Protein AF-A0A1C6API5-F1 (afdb_monomer_lite)

Radius of gyration: 13.97 Å; chains: 1; bounding box: 44×24×22 Å

Structure (mmCIF, N/CA/C/O backbone):
data_AF-A0A1C6API5-F1
#
_entry.id   AF-A0A1C6API5-F1
#
loop_
_atom_site.group_PDB
_atom_site.id
_atom_site.type_symbol
_atom_site.label_atom_id
_atom_site.label_alt_id
_atom_site.label_comp_id
_atom_site.label_asym_id
_atom_site.label_entity_id
_atom_site.label_seq_id
_atom_site.pdbx_PDB_ins_code
_atom_site.Cartn_x
_atom_site.Cartn_y
_atom_site.Cartn_z
_atom_site.occupancy
_atom_site.B_iso_or_equiv
_atom_site.auth_seq_id
_atom_site.auth_comp_id
_atom_site.auth_asym_id
_atom_site.auth_atom_id
_atom_site.pdbx_PDB_model_num
ATOM 1 N N . MET A 1 1 ? -2.762 -8.545 -5.760 1.00 85.31 1 MET A N 1
ATOM 2 C CA . MET A 1 1 ? -2.839 -7.272 -6.521 1.00 85.31 1 MET A CA 1
ATOM 3 C C . MET A 1 1 ? -2.242 -6.169 -5.654 1.00 85.31 1 MET A C 1
ATOM 5 O O . MET A 1 1 ? -2.312 -6.295 -4.440 1.00 85.31 1 MET A O 1
ATOM 9 N N . ILE A 1 2 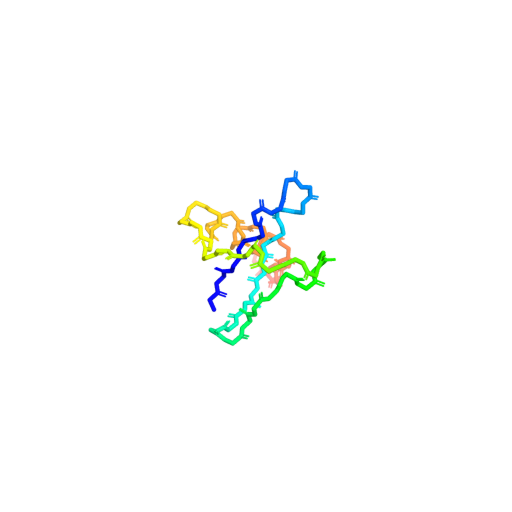? -1.601 -5.144 -6.225 1.00 88.56 2 ILE A N 1
ATOM 10 C CA . ILE A 1 2 ? -1.053 -4.038 -5.415 1.00 88.56 2 ILE A CA 1
ATOM 11 C C . ILE A 1 2 ? -2.162 -3.014 -5.183 1.00 88.56 2 ILE A C 1
ATOM 13 O O . ILE A 1 2 ? -2.818 -2.589 -6.141 1.00 88.56 2 ILE A O 1
ATOM 17 N N . TYR A 1 3 ? -2.353 -2.634 -3.927 1.00 90.12 3 TYR A N 1
ATOM 18 C CA . TYR A 1 3 ? -3.299 -1.617 -3.496 1.00 90.12 3 TYR A CA 1
ATOM 19 C C . TYR A 1 3 ? -2.559 -0.417 -2.916 1.00 90.12 3 TYR A C 1
ATOM 21 O O . TYR A 1 3 ? -1.471 -0.553 -2.364 1.00 90.12 3 TYR A O 1
ATOM 29 N N . ALA A 1 4 ? -3.167 0.752 -3.073 1.00 90.12 4 ALA A N 1
ATOM 30 C CA . ALA A 1 4 ? -2.716 2.024 -2.544 1.00 90.12 4 ALA A CA 1
ATOM 31 C C . ALA A 1 4 ? -3.790 2.576 -1.605 1.00 90.12 4 ALA A C 1
ATOM 33 O O . ALA A 1 4 ? -4.977 2.617 -1.958 1.00 90.12 4 ALA A O 1
ATOM 34 N N . CYS A 1 5 ? -3.388 3.022 -0.421 1.00 90.94 5 CYS A N 1
ATOM 35 C CA . CYS A 1 5 ? -4.283 3.746 0.468 1.00 90.94 5 CYS A CA 1
ATOM 36 C C . CYS A 1 5 ? -4.484 5.184 -0.033 1.00 90.94 5 CYS A C 1
ATOM 38 O O . CYS A 1 5 ? -3.518 5.919 -0.195 1.00 90.94 5 CYS A O 1
ATOM 40 N N . GLN A 1 6 ? -5.733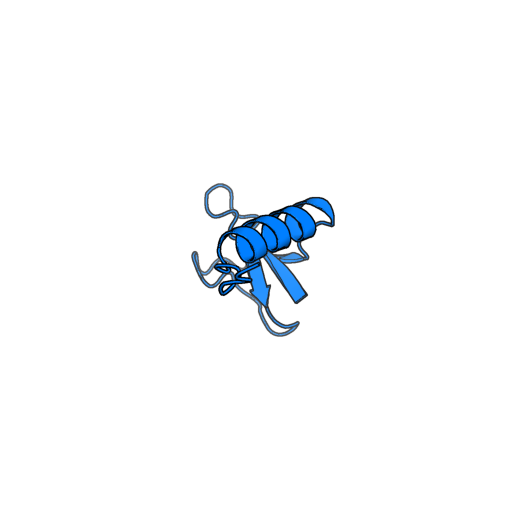 5.614 -0.237 1.00 88.12 6 GLN A N 1
ATOM 41 C CA . GLN A 1 6 ? -6.061 7.000 -0.625 1.00 88.12 6 GLN A CA 1
ATOM 42 C C . GLN A 1 6 ? -6.184 7.959 0.563 1.00 88.12 6 GLN A C 1
ATOM 44 O O . GLN A 1 6 ? -6.519 9.131 0.400 1.00 88.12 6 GLN A O 1
ATOM 49 N N . THR A 1 7 ? -5.945 7.479 1.779 1.00 89.25 7 THR A N 1
ATOM 50 C CA . THR A 1 7 ? -5.989 8.339 2.959 1.00 89.25 7 THR A CA 1
ATOM 51 C C . THR A 1 7 ? -4.880 9.381 2.868 1.00 89.25 7 THR A C 1
ATOM 53 O O . THR A 1 7 ? -3.718 9.002 2.759 1.00 89.25 7 THR A O 1
ATOM 56 N N . LYS A 1 8 ? -5.246 10.661 3.020 1.00 82.94 8 LYS A N 1
ATOM 57 C CA . LYS A 1 8 ? -4.414 11.879 2.893 1.00 82.94 8 LYS A CA 1
ATOM 58 C C . LYS A 1 8 ? -3.061 11.875 3.637 1.00 82.94 8 LYS A C 1
ATOM 60 O O . LYS A 1 8 ? -2.228 12.727 3.368 1.00 82.94 8 LYS A O 1
ATOM 65 N N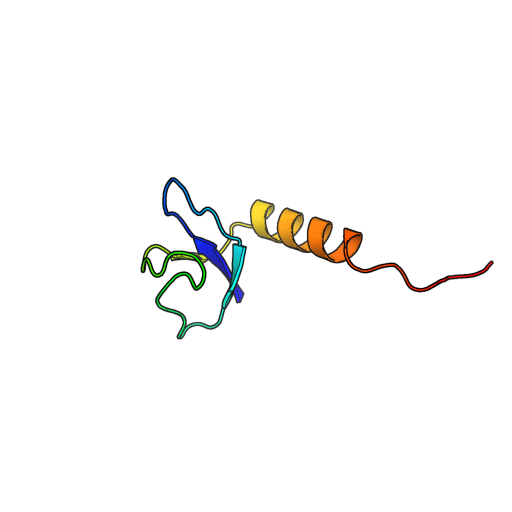 . TYR A 1 9 ? -2.849 10.938 4.562 1.00 84.75 9 TYR A N 1
ATOM 66 C CA . TYR A 1 9 ? -1.635 10.813 5.380 1.00 84.75 9 TYR A CA 1
ATOM 67 C C . TYR A 1 9 ? -1.032 9.401 5.415 1.00 84.75 9 TYR A C 1
ATOM 69 O O . TYR A 1 9 ? -0.081 9.180 6.149 1.00 84.75 9 TYR A O 1
ATOM 77 N N . CYS A 1 10 ? -1.582 8.434 4.675 1.00 86.25 10 CYS A N 1
ATOM 78 C CA . CYS A 1 10 ? -1.075 7.059 4.683 1.00 86.25 10 CYS A CA 1
ATOM 79 C C . CYS A 1 10 ? -0.351 6.748 3.374 1.00 86.25 10 CYS A C 1
ATOM 81 O O . CYS A 1 10 ? 0.810 6.365 3.409 1.00 86.25 10 CYS A O 1
ATOM 83 N N . HIS A 1 11 ? -1.019 6.923 2.220 1.00 83.19 11 HIS A N 1
ATOM 84 C CA . HIS A 1 11 ? -0.452 6.659 0.881 1.00 83.19 11 HIS A CA 1
ATOM 85 C C . HIS A 1 11 ? 0.299 5.312 0.760 1.00 83.19 11 HIS A C 1
ATOM 87 O O . HIS A 1 11 ? 1.114 5.113 -0.137 1.00 83.19 11 HIS A O 1
ATOM 93 N N . TYR A 1 12 ? 0.001 4.367 1.655 1.00 87.44 12 TYR A N 1
ATOM 94 C CA . TYR A 1 12 ? 0.739 3.125 1.791 1.00 87.44 12 TYR A CA 1
ATOM 95 C C . TYR A 1 12 ? 0.400 2.178 0.641 1.00 87.44 12 TYR A C 1
ATOM 97 O O . TYR A 1 12 ? -0.778 1.942 0.341 1.00 87.44 12 TYR A O 1
ATOM 105 N N . LEU A 1 13 ? 1.443 1.652 -0.002 1.00 88.19 13 LEU A N 1
ATOM 106 C CA . LEU A 1 13 ? 1.357 0.682 -1.087 1.00 88.19 13 LEU A CA 1
ATOM 107 C C . LEU A 1 13 ? 1.640 -0.712 -0.535 1.00 88.19 13 LEU A C 1
ATOM 109 O O . LEU A 1 13 ? 2.675 -0.937 0.087 1.00 88.19 13 LEU A O 1
ATOM 113 N N . PHE A 1 14 ? 0.740 -1.658 -0.781 1.00 87.44 14 PHE A N 1
ATOM 114 C CA . PHE A 1 14 ? 0.861 -3.006 -0.232 1.00 87.44 14 PHE A CA 1
ATOM 115 C C . PHE A 1 14 ? 0.262 -4.072 -1.148 1.00 87.44 14 PHE A C 1
ATOM 117 O O . PHE A 1 14 ? -0.553 -3.795 -2.033 1.00 87.44 14 PHE A O 1
ATOM 124 N N . TYR A 1 15 ? 0.669 -5.323 -0.932 1.00 88.75 15 TYR A N 1
ATOM 125 C CA . TYR A 1 15 ? 0.048 -6.466 -1.593 1.00 88.75 15 TYR A CA 1
ATOM 126 C C . TYR A 1 15 ? -1.219 -6.863 -0.857 1.00 88.75 15 TYR A C 1
ATOM 128 O O . TYR A 1 15 ? -1.166 -7.272 0.296 1.00 88.75 15 TYR A O 1
ATOM 136 N N . GLY A 1 16 ? -2.343 -6.790 -1.556 1.00 86.19 16 GLY A N 1
ATOM 137 C CA . GLY A 1 16 ? -3.626 -7.248 -1.049 1.00 86.19 16 GLY A CA 1
ATOM 138 C C . GLY A 1 16 ? -4.285 -8.251 -1.984 1.00 86.19 16 GLY A C 1
ATOM 139 O O . GLY A 1 16 ? -3.901 -8.440 -3.150 1.00 86.19 16 GLY A O 1
ATOM 140 N N . SER A 1 17 ? -5.337 -8.862 -1.462 1.00 83.50 17 SER A N 1
ATOM 141 C CA . SER A 1 17 ? -6.270 -9.690 -2.223 1.00 83.50 17 SER A CA 1
ATOM 142 C C . SER A 1 17 ? -7.588 -8.946 -2.420 1.00 83.50 17 SER A C 1
ATOM 144 O O . SER A 1 17 ? -7.814 -7.898 -1.832 1.00 83.50 17 SER A O 1
ATOM 146 N N . GLN A 1 18 ? -8.488 -9.481 -3.242 1.00 75.25 18 GLN A N 1
ATOM 147 C CA . GLN A 1 18 ? -9.812 -8.885 -3.477 1.00 75.25 18 GLN A CA 1
ATOM 148 C C . GLN A 1 18 ? -10.705 -8.850 -2.217 1.00 75.25 18 GLN A C 1
ATOM 150 O O . GLN A 1 18 ? -11.714 -8.157 -2.191 1.00 75.25 18 GLN A O 1
ATOM 155 N N . ARG A 1 19 ? -10.324 -9.603 -1.175 1.00 78.56 19 ARG A N 1
ATOM 156 C CA . ARG A 1 19 ? -10.956 -9.609 0.154 1.00 78.56 19 ARG A CA 1
ATOM 157 C C . ARG A 1 19 ? -10.419 -8.518 1.077 1.00 78.56 19 ARG A C 1
ATOM 159 O O . ARG A 1 19 ? -11.000 -8.303 2.137 1.00 78.56 19 ARG A O 1
ATOM 166 N N . GLU A 1 20 ? -9.322 -7.860 0.706 1.00 77.75 20 GLU A N 1
ATOM 167 C CA . GLU A 1 20 ? -8.797 -6.773 1.514 1.00 77.75 20 GLU A CA 1
ATOM 168 C C . GLU A 1 20 ? -9.758 -5.592 1.414 1.00 77.75 20 GLU A C 1
ATOM 170 O O . GLU A 1 20 ? -9.997 -5.073 0.325 1.00 77.75 20 GLU A O 1
ATOM 175 N N . ALA A 1 21 ? -10.338 -5.201 2.546 1.00 79.94 21 ALA A N 1
ATOM 176 C CA . ALA A 1 21 ? -11.317 -4.120 2.621 1.00 79.94 21 ALA A CA 1
ATOM 177 C C . ALA A 1 21 ? -10.760 -2.866 3.307 1.00 79.94 21 ALA A C 1
ATOM 179 O O . ALA A 1 21 ? -11.428 -1.833 3.323 1.00 79.94 21 ALA A O 1
ATOM 180 N N . ALA A 1 22 ? -9.569 -2.950 3.902 1.00 86.81 22 ALA A N 1
ATOM 181 C CA . ALA A 1 22 ? -8.961 -1.882 4.678 1.00 86.81 22 ALA A CA 1
ATOM 182 C C . ALA A 1 22 ? -7.449 -1.821 4.462 1.00 86.81 22 ALA A C 1
ATOM 184 O O . ALA A 1 22 ? -6.813 -2.801 4.093 1.00 86.81 22 ALA A O 1
ATOM 185 N N . CYS A 1 23 ? -6.881 -0.639 4.678 1.00 89.25 23 CYS A N 1
ATOM 186 C CA . CYS A 1 23 ? -5.441 -0.463 4.704 1.00 89.25 23 CYS A CA 1
ATOM 187 C C . CYS A 1 23 ? -4.877 -1.093 5.989 1.00 89.25 23 CYS A C 1
ATOM 189 O O . CYS A 1 23 ? -5.360 -0.735 7.066 1.00 89.25 23 CYS A O 1
ATOM 191 N N . PRO A 1 24 ? -3.855 -1.960 5.910 1.00 85.25 24 PRO A N 1
ATOM 192 C CA . PRO A 1 24 ? -3.251 -2.585 7.088 1.00 85.25 24 PRO A CA 1
ATOM 193 C C . PRO A 1 24 ? -2.505 -1.586 7.984 1.00 85.25 24 PRO A C 1
ATOM 195 O O . PRO A 1 24 ? -2.314 -1.853 9.162 1.00 85.25 24 PRO A O 1
ATOM 198 N N . ASP A 1 25 ? -2.113 -0.434 7.437 1.00 85.75 25 ASP A N 1
ATOM 199 C CA . ASP A 1 25 ? -1.308 0.564 8.142 1.00 85.75 25 ASP A CA 1
ATOM 200 C C . ASP A 1 25 ? -2.173 1.556 8.946 1.00 85.75 25 ASP A C 1
ATOM 202 O O . ASP A 1 25 ? -1.929 1.812 10.119 1.00 85.75 25 ASP A O 1
ATOM 206 N N . CYS A 1 26 ? -3.263 2.060 8.351 1.00 89.00 26 CYS A N 1
ATOM 207 C CA . CYS A 1 26 ? -4.144 3.049 8.994 1.00 89.00 26 CYS A CA 1
ATOM 208 C C . CYS A 1 26 ? -5.557 2.541 9.332 1.00 89.00 26 CYS A C 1
ATOM 210 O O . CYS A 1 26 ? -6.379 3.302 9.846 1.00 89.00 26 CYS A O 1
ATOM 212 N N . GLY A 1 27 ? -5.897 1.301 8.968 1.00 86.44 27 GLY A N 1
ATOM 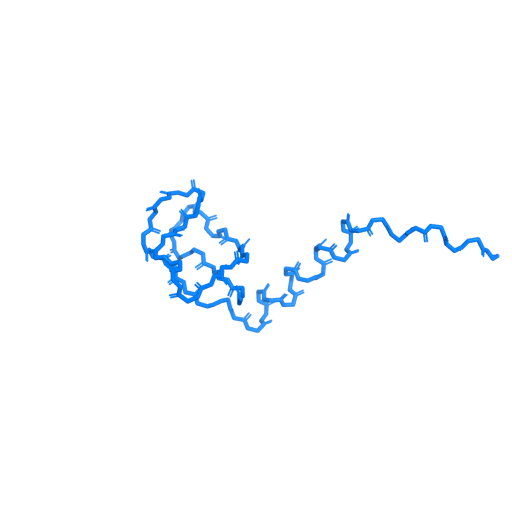213 C CA . GLY A 1 27 ? -7.213 0.691 9.199 1.00 86.44 27 GLY A CA 1
ATOM 214 C C . GLY A 1 27 ? -8.368 1.285 8.380 1.00 86.44 27 GLY A C 1
ATOM 215 O O . GLY A 1 27 ? -9.507 0.829 8.484 1.00 86.44 27 GLY A O 1
ATOM 216 N N . LYS A 1 28 ? -8.125 2.310 7.550 1.00 88.19 28 LYS A N 1
ATOM 217 C CA . LYS A 1 28 ? -9.180 2.937 6.743 1.00 88.19 28 LYS A CA 1
ATOM 218 C C . LYS A 1 28 ? -9.529 2.089 5.525 1.00 88.19 28 LYS A C 1
ATOM 220 O O . LYS A 1 28 ? -8.656 1.566 4.841 1.00 88.19 28 LYS A O 1
ATOM 225 N N . LYS A 1 29 ? -10.820 2.056 5.187 1.00 87.75 29 LYS A N 1
ATOM 226 C CA . LYS A 1 29 ? -11.368 1.321 4.030 1.00 87.75 29 LYS A CA 1
ATOM 227 C C . LYS A 1 29 ? -11.155 2.006 2.676 1.00 87.75 29 LYS A C 1
ATOM 229 O O . LYS A 1 29 ? -11.583 1.505 1.644 1.00 87.75 29 LYS A O 1
ATOM 234 N N . GLN A 1 30 ? -10.492 3.162 2.669 1.00 87.19 30 GLN A N 1
ATOM 235 C CA . GLN A 1 30 ? -10.177 3.910 1.454 1.00 87.19 30 GLN A CA 1
ATOM 236 C C . GLN A 1 30 ? -8.910 3.348 0.804 1.00 87.19 30 GLN A C 1
ATOM 238 O O . GLN A 1 30 ? -7.830 3.938 0.874 1.00 87.19 30 GLN A O 1
ATOM 243 N N . ILE A 1 31 ? -9.050 2.176 0.195 1.00 90.06 31 ILE A N 1
ATOM 244 C CA . ILE A 1 31 ? -8.011 1.536 -0.606 1.00 90.06 31 ILE A CA 1
ATOM 245 C C . ILE A 1 31 ? -8.466 1.466 -2.058 1.00 90.06 31 ILE A C 1
ATOM 247 O O . ILE A 1 31 ? -9.641 1.261 -2.354 1.00 90.06 31 ILE A O 1
ATOM 251 N N . ARG A 1 32 ? -7.529 1.660 -2.981 1.00 90.19 32 ARG A N 1
ATOM 252 C CA . ARG A 1 32 ? -7.759 1.486 -4.416 1.00 90.19 32 ARG A CA 1
ATOM 253 C C . ARG A 1 32 ? -6.675 0.603 -5.009 1.00 90.19 32 ARG A C 1
ATOM 255 O O . ARG A 1 32 ? -5.584 0.533 -4.446 1.00 90.19 32 ARG A O 1
ATOM 262 N N . PRO A 1 33 ? -6.912 -0.038 -6.157 1.00 89.88 33 PRO A N 1
ATOM 263 C CA . PRO A 1 33 ? -5.820 -0.629 -6.912 1.00 89.88 33 PRO A CA 1
ATOM 264 C C . PRO A 1 33 ? -4.758 0.435 -7.231 1.00 89.88 33 PRO A C 1
ATOM 266 O O . PRO A 1 33 ? -5.074 1.557 -7.641 1.00 89.88 33 PRO A O 1
ATOM 269 N N . ALA A 1 34 ? -3.489 0.077 -7.037 1.00 90.00 34 ALA A N 1
ATOM 270 C CA . ALA A 1 34 ? -2.372 0.946 -7.382 1.00 90.00 34 ALA A CA 1
ATOM 271 C C . ALA A 1 34 ? -2.378 1.226 -8.890 1.00 90.00 34 ALA A C 1
ATOM 273 O O . ALA A 1 34 ? -2.679 0.330 -9.696 1.00 90.00 34 ALA A O 1
ATOM 274 N N . THR A 1 35 ? -2.049 2.461 -9.263 1.00 90.19 35 THR A N 1
ATOM 275 C CA . THR A 1 35 ? -1.910 2.863 -10.667 1.00 90.19 35 THR A CA 1
ATOM 276 C C . THR A 1 35 ? -0.690 2.202 -11.300 1.00 90.19 35 THR A C 1
ATOM 278 O O . THR A 1 35 ? 0.158 1.628 -10.618 1.00 90.19 35 THR A O 1
ATOM 281 N N . ARG A 1 36 ? -0.574 2.275 -12.629 1.00 88.00 36 ARG A N 1
ATOM 282 C CA . ARG A 1 36 ? 0.571 1.698 -13.343 1.00 88.00 36 ARG A CA 1
ATOM 283 C C . ARG A 1 36 ? 1.903 2.306 -12.875 1.00 88.00 36 ARG A C 1
ATOM 285 O O . ARG A 1 36 ? 2.839 1.550 -12.659 1.00 88.00 36 ARG A O 1
ATOM 292 N N . GLY A 1 37 ? 1.944 3.622 -12.639 1.00 88.12 37 GLY A N 1
ATOM 293 C CA . GLY A 1 37 ? 3.126 4.318 -12.115 1.00 88.12 37 GLY A CA 1
ATOM 294 C C . GLY A 1 37 ? 3.496 3.878 -10.699 1.00 88.12 37 GLY A C 1
ATOM 295 O O . GLY A 1 37 ? 4.624 3.459 -10.469 1.00 88.12 37 GLY A O 1
ATOM 296 N N . GLU A 1 38 ? 2.530 3.853 -9.776 1.00 88.19 38 GLU A N 1
ATOM 297 C CA . GLU A 1 38 ? 2.769 3.394 -8.398 1.00 88.19 38 GLU A CA 1
ATOM 298 C C . GLU A 1 38 ? 3.206 1.931 -8.334 1.00 88.19 38 GLU A C 1
ATOM 300 O O . GLU A 1 38 ? 4.042 1.573 -7.513 1.00 88.19 38 GLU A O 1
ATOM 305 N N . ARG A 1 39 ? 2.669 1.068 -9.209 1.00 88.88 39 ARG A N 1
ATOM 306 C CA . ARG A 1 39 ? 3.141 -0.318 -9.315 1.00 88.88 39 ARG A CA 1
ATOM 307 C C . ARG A 1 39 ? 4.601 -0.350 -9.737 1.00 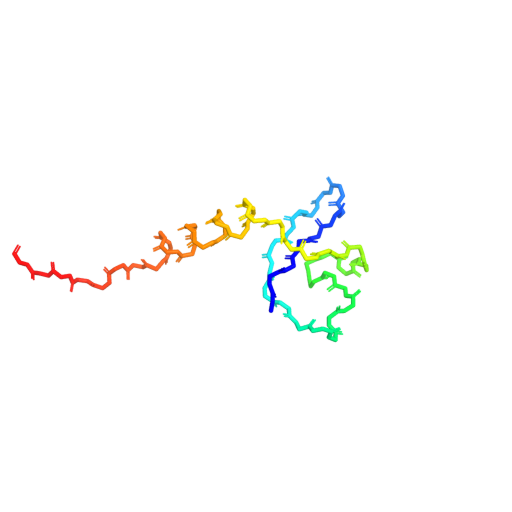88.88 39 ARG A C 1
ATOM 309 O O . ARG A 1 39 ? 5.377 -1.058 -9.110 1.00 88.88 39 ARG A O 1
ATOM 316 N N . THR A 1 40 ? 4.973 0.397 -10.775 1.00 88.50 40 THR A N 1
ATOM 317 C CA . THR A 1 40 ? 6.362 0.468 -11.240 1.00 88.50 40 THR A CA 1
ATOM 318 C C . THR A 1 40 ? 7.297 0.966 -10.141 1.00 88.50 40 THR A C 1
ATOM 320 O O . THR A 1 40 ? 8.318 0.328 -9.915 1.00 88.50 40 THR A O 1
ATOM 323 N N . GLU A 1 41 ? 6.934 2.033 -9.428 1.00 85.69 41 GLU A N 1
ATOM 324 C CA . GLU A 1 41 ? 7.713 2.565 -8.299 1.00 85.69 41 GLU A CA 1
ATOM 325 C C . GLU A 1 41 ? 7.856 1.526 -7.179 1.00 85.69 41 GLU A C 1
ATOM 327 O O . GLU A 1 41 ? 8.949 1.250 -6.697 1.00 85.69 41 GLU A O 1
ATOM 332 N N . PHE A 1 42 ? 6.751 0.872 -6.821 1.00 85.56 42 PHE A N 1
ATOM 333 C CA . PHE A 1 42 ? 6.724 -0.165 -5.800 1.00 85.56 42 PHE A CA 1
ATOM 334 C C . PHE A 1 42 ? 7.623 -1.356 -6.165 1.00 85.56 42 PHE A C 1
ATOM 336 O O . PHE A 1 42 ? 8.338 -1.887 -5.315 1.00 85.56 42 PHE A O 1
ATOM 343 N N . PHE A 1 43 ? 7.619 -1.775 -7.434 1.00 85.19 43 PHE A N 1
ATOM 344 C CA . PHE A 1 43 ? 8.531 -2.807 -7.923 1.00 85.19 43 PHE A CA 1
ATOM 345 C C . PHE A 1 43 ? 9.982 -2.330 -7.956 1.00 85.19 43 PHE A C 1
ATOM 347 O O . PHE A 1 43 ? 10.845 -3.103 -7.561 1.00 85.19 43 PHE A O 1
ATOM 354 N N . ARG A 1 44 ? 10.257 -1.086 -8.371 1.00 84.50 44 ARG A N 1
ATOM 355 C CA . ARG A 1 44 ? 11.613 -0.510 -8.363 1.00 84.50 44 ARG A CA 1
ATOM 356 C C . ARG A 1 44 ? 12.197 -0.480 -6.962 1.00 84.50 44 ARG A C 1
ATOM 358 O O . ARG A 1 44 ? 13.223 -1.110 -6.746 1.00 84.50 44 ARG A O 1
ATOM 365 N N . LEU A 1 45 ? 11.480 0.112 -6.007 1.00 80.00 45 LEU A N 1
ATOM 366 C CA . LEU A 1 45 ? 11.881 0.137 -4.603 1.00 80.00 45 LEU A CA 1
ATOM 367 C C . LEU A 1 45 ? 12.112 -1.287 -4.090 1.00 80.00 45 LEU A C 1
ATOM 369 O O . LEU A 1 45 ? 13.159 -1.580 -3.531 1.00 80.00 45 LEU A O 1
ATOM 373 N N . ARG A 1 46 ? 11.196 -2.228 -4.340 1.00 77.50 46 ARG A N 1
ATOM 374 C CA . ARG A 1 46 ? 11.377 -3.613 -3.878 1.00 77.50 46 ARG A CA 1
ATOM 375 C C . ARG A 1 46 ? 12.541 -4.340 -4.559 1.00 77.50 46 ARG A C 1
ATOM 377 O O . ARG A 1 46 ? 13.159 -5.185 -3.926 1.00 77.50 46 ARG A O 1
ATOM 384 N N . THR A 1 47 ? 12.829 -4.039 -5.821 1.00 72.69 47 THR A N 1
ATOM 385 C CA . THR A 1 47 ? 13.993 -4.558 -6.549 1.00 72.69 47 THR A CA 1
ATOM 386 C C . THR A 1 47 ? 15.294 -3.937 -6.047 1.00 72.69 47 THR A C 1
ATOM 388 O O . THR A 1 47 ? 16.279 -4.655 -5.955 1.00 72.69 47 THR A O 1
ATOM 391 N N . GLU A 1 48 ? 15.303 -2.657 -5.678 1.00 63.53 48 GLU A N 1
ATOM 392 C CA . GLU A 1 48 ? 16.462 -1.988 -5.071 1.00 63.53 48 GLU A CA 1
ATOM 393 C C . GLU A 1 48 ? 16.713 -2.464 -3.631 1.00 63.53 48 GLU A C 1
ATOM 395 O O . GLU A 1 48 ? 17.858 -2.600 -3.213 1.00 63.53 48 GLU A O 1
ATOM 400 N N . PHE A 1 49 ? 15.650 -2.790 -2.889 1.00 57.91 49 PHE A N 1
ATOM 401 C CA . PHE A 1 49 ? 15.727 -3.368 -1.543 1.00 57.91 49 PHE A CA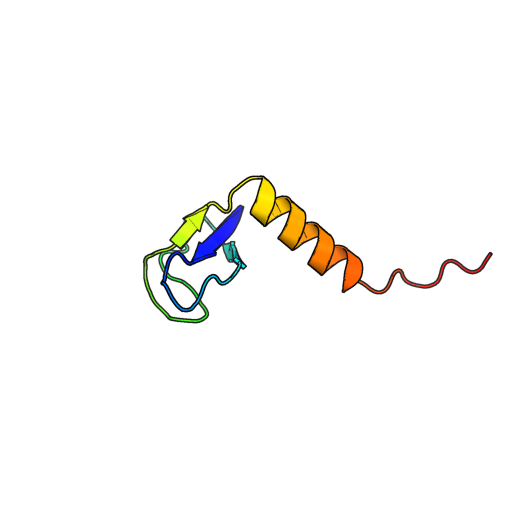 1
ATOM 402 C C . PHE A 1 49 ? 15.914 -4.892 -1.525 1.00 57.91 49 PHE A C 1
ATOM 404 O O . PHE A 1 49 ? 16.164 -5.463 -0.462 1.00 57.91 49 PHE A O 1
ATOM 411 N N . LEU A 1 50 ? 15.817 -5.570 -2.671 1.00 54.78 50 LEU A N 1
ATOM 412 C CA . LEU A 1 50 ? 16.372 -6.908 -2.817 1.00 54.78 50 LEU A CA 1
ATOM 413 C C . LEU A 1 50 ? 17.874 -6.711 -3.028 1.00 54.78 50 LEU A C 1
ATOM 415 O O . LEU A 1 50 ? 18.255 -6.255 -4.106 1.00 54.78 50 LEU A O 1
ATOM 419 N N . PRO A 1 51 ? 18.750 -7.049 -2.059 1.00 50.78 51 PRO A N 1
ATOM 420 C CA . PRO A 1 51 ? 20.154 -7.165 -2.389 1.00 50.78 51 PRO A CA 1
ATOM 421 C C . PRO A 1 51 ? 20.207 -8.190 -3.515 1.00 50.78 51 PRO A C 1
ATOM 423 O O . PRO A 1 51 ? 19.851 -9.356 -3.322 1.00 50.78 51 PRO A O 1
ATOM 426 N N . VAL A 1 52 ? 20.592 -7.745 -4.713 1.00 56.06 52 VAL A N 1
ATOM 427 C CA . VAL A 1 52 ? 21.139 -8.640 -5.721 1.00 56.06 52 VAL A CA 1
ATOM 428 C C . VAL A 1 52 ? 22.204 -9.423 -4.973 1.00 56.06 52 VAL A C 1
ATOM 430 O O . VAL A 1 52 ? 23.261 -8.905 -4.613 1.00 56.06 52 VAL A O 1
ATOM 433 N N . GLY A 1 53 ? 21.863 -10.664 -4.626 1.00 55.50 53 GLY A N 1
ATOM 434 C CA . GLY A 1 53 ? 22.832 -11.620 -4.155 1.00 55.50 53 GLY A CA 1
ATOM 435 C C . GLY A 1 53 ? 23.946 -11.607 -5.184 1.00 55.50 53 GLY A C 1
ATOM 436 O O . GLY A 1 53 ? 23.680 -11.790 -6.372 1.00 55.50 53 GLY A O 1
ATOM 437 N N . LYS A 1 54 ? 25.149 -11.283 -4.704 1.00 52.53 54 LYS A N 1
ATOM 438 C CA . LYS A 1 54 ? 26.447 -11.514 -5.333 1.00 52.53 54 LYS A CA 1
ATOM 439 C C . LYS A 1 54 ? 26.334 -12.177 -6.708 1.00 52.53 54 LYS A C 1
ATOM 441 O O . LYS A 1 54 ? 26.125 -13.384 -6.799 1.00 52.53 54 LYS A O 1
ATOM 446 N N . ARG A 1 55 ? 26.571 -11.423 -7.775 1.00 51.06 55 ARG A N 1
ATOM 447 C CA . ARG A 1 55 ? 27.212 -12.013 -8.949 1.00 51.06 55 ARG A CA 1
ATOM 448 C C . ARG A 1 55 ? 28.629 -11.487 -8.976 1.00 51.06 55 ARG A C 1
ATOM 450 O O . ARG A 1 55 ? 28.903 -10.421 -9.506 1.00 51.06 55 ARG A O 1
ATOM 457 N N . SER A 1 56 ? 29.477 -12.231 -8.271 1.00 49.22 56 SER A N 1
ATOM 458 C CA . SER A 1 56 ? 30.904 -12.296 -8.536 1.00 49.22 56 SER A CA 1
ATOM 459 C C . SER A 1 56 ? 31.112 -12.524 -10.033 1.00 49.22 56 SER A C 1
ATOM 461 O O . SER A 1 56 ? 30.477 -13.410 -10.609 1.00 49.22 56 SER A O 1
ATOM 463 N N . GLY A 1 57 ? 31.974 -11.709 -10.622 1.00 46.22 57 GLY A N 1
ATOM 464 C CA . GLY A 1 57 ? 32.477 -11.801 -11.983 1.00 46.22 57 GLY A CA 1
ATOM 465 C C . GLY A 1 57 ? 33.624 -10.825 -12.105 1.00 46.22 57 GLY A C 1
ATOM 466 O O . GLY A 1 57 ? 33.315 -9.616 -12.120 1.00 46.22 57 GLY A O 1
#

Foldseek 3Di:
DWKAAPPPPPRDIDDDDPPDQADPPPRHSRIDHDDPVRVVVVVVVVVVVPPPPDPDD

pLDDT: mean 80.33, std 12.98, range [46.22, 90.94]

Sequence (57 aa):
MIYACQTKYCHYLFYGSQREAACPDCGKKQIRPATRGERTEFFRLRTEFLPVGKRSG

Secondary structure (DSSP, 8-state):
-EEEE-STTT--EEE--TT--S-TTT--S-EEEPPHHHHHHHHHHHHHSS-------